Protein AF-A0A521HCT8-F1 (afdb_monomer_lite)

Secondary structure (DSSP, 8-state):
-HHHHHHHHHHHHHHHHHHTTHHHHHHHTTHHHHHHHHHHHHHHHHHHHSSS--BTTTBS--SSSGGG-----------HHHHHHHHHHHHHHHHHHGGGSPTT----SS--S---------SS-SHHHHHHHHHTT--HHHHHHHHTTTS-HHHHHHHHHHHH-PPP---

pLDDT: mean 86.32, std 16.25, range [37.69, 98.38]

Radius of gyration: 25.77 Å; chains: 1; bounding box: 43×53×64 Å

Foldseek 3Di:
DVVVVVVVVVVVVQVVQVVLVHPVSCVVVCVVVVVVVVVVVVVVVCQVVCVPPDPCRRPVDDPPPPVPPPPVPDDDDDDPVNVVVVVVVQVVLQVVQQVVAPPLQSPPDPDPDPPSDQDDQDPQEGLSVLLVCVQVVHDSVSRVVRHVRRHDPSSNVSSCCVRVNDDDDDD

Structure (mmCIF, N/CA/C/O backbone):
data_AF-A0A521HCT8-F1
#
_entry.id   AF-A0A521HCT8-F1
#
loop_
_atom_site.group_PDB
_atom_site.id
_atom_site.type_symbol
_atom_site.label_atom_id
_atom_site.label_alt_id
_atom_site.label_comp_id
_atom_site.label_asym_id
_atom_site.label_entity_id
_atom_site.label_seq_id
_atom_site.pdbx_PDB_ins_code
_atom_site.Cartn_x
_atom_site.Cartn_y
_atom_site.Cartn_z
_atom_site.occupancy
_atom_site.B_iso_or_equiv
_atom_site.auth_seq_id
_atom_site.auth_comp_id
_atom_site.auth_asym_id
_atom_site.auth_atom_id
_atom_site.pdbx_PDB_model_num
ATOM 1 N N . LYS A 1 1 ? -6.357 -9.053 35.324 1.00 87.00 1 LYS A N 1
ATOM 2 C CA . LYS A 1 1 ? -7.666 -8.348 35.316 1.00 87.00 1 LYS A CA 1
ATOM 3 C C . LYS A 1 1 ? -7.912 -7.568 34.025 1.00 87.00 1 LYS A C 1
ATOM 5 O O . LYS A 1 1 ? -8.899 -7.885 33.393 1.00 87.00 1 LYS A O 1
ATOM 10 N N . LEU A 1 2 ? -7.086 -6.595 33.600 1.00 96.19 2 LEU A N 1
ATOM 11 C CA . LEU A 1 2 ? -7.266 -5.971 32.268 1.00 96.19 2 LEU A CA 1
ATOM 12 C C . LEU A 1 2 ? -6.701 -6.847 31.139 1.00 96.19 2 LEU A C 1
ATOM 14 O O . LEU A 1 2 ? -7.372 -7.029 30.134 1.00 96.19 2 LEU A O 1
ATOM 18 N N . THR A 1 3 ? -5.517 -7.433 31.344 1.00 97.69 3 THR A N 1
ATOM 19 C CA . THR A 1 3 ? -4.886 -8.371 30.400 1.00 97.69 3 THR A CA 1
ATOM 20 C C . THR A 1 3 ? -5.834 -9.501 30.010 1.00 97.69 3 THR A C 1
ATOM 22 O O . THR A 1 3 ? -6.136 -9.635 28.836 1.00 97.69 3 THR A O 1
ATOM 25 N N . ASP A 1 4 ? -6.382 -10.219 30.995 1.00 97.94 4 ASP A N 1
ATOM 26 C CA . ASP A 1 4 ? -7.301 -11.344 30.763 1.00 97.94 4 ASP A CA 1
ATOM 27 C C . 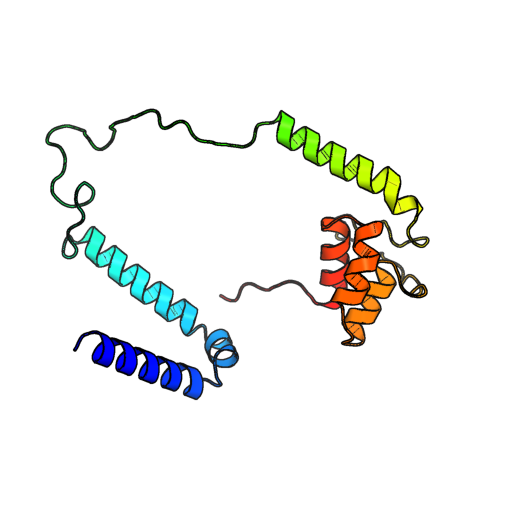ASP A 1 4 ? -8.576 -10.923 30.004 1.00 97.94 4 ASP A C 1
ATOM 29 O O . ASP A 1 4 ? -9.060 -11.654 29.148 1.00 97.94 4 ASP A O 1
ATOM 33 N N . ILE A 1 5 ? -9.115 -9.725 30.281 1.00 98.19 5 ILE A N 1
ATOM 34 C CA . ILE A 1 5 ? -10.307 -9.206 29.582 1.00 98.19 5 ILE A CA 1
ATOM 35 C C . ILE A 1 5 ? -9.984 -8.878 28.123 1.00 98.19 5 ILE A C 1
ATOM 37 O O . ILE A 1 5 ? -10.774 -9.189 27.234 1.00 98.19 5 ILE A O 1
ATOM 41 N N . VAL A 1 6 ? -8.845 -8.228 27.872 1.00 98.31 6 VAL A N 1
ATOM 42 C CA . VAL A 1 6 ? -8.427 -7.870 26.512 1.00 98.31 6 VAL A CA 1
ATOM 43 C C . VAL A 1 6 ? -8.085 -9.127 25.718 1.00 98.31 6 VAL A C 1
ATOM 45 O O . VAL A 1 6 ? -8.514 -9.243 24.578 1.00 98.31 6 VAL A O 1
ATOM 48 N N . GLU A 1 7 ? -7.373 -10.076 26.320 1.00 98.38 7 GLU A N 1
ATOM 49 C CA . GLU A 1 7 ? -7.039 -11.364 25.711 1.00 98.38 7 GLU A CA 1
ATOM 50 C C . GLU A 1 7 ? -8.300 -12.119 25.266 1.00 98.38 7 GLU A C 1
ATOM 52 O O . GLU A 1 7 ? -8.423 -12.466 24.092 1.00 98.38 7 GLU A O 1
ATOM 57 N N . GLU A 1 8 ? -9.277 -12.287 26.161 1.00 98.19 8 GLU A N 1
ATOM 58 C CA . GLU A 1 8 ? -10.561 -12.921 25.842 1.00 98.19 8 GLU A CA 1
ATOM 59 C C . GLU A 1 8 ? -11.315 -12.172 24.727 1.00 98.19 8 GLU A C 1
ATOM 61 O O . GLU A 1 8 ? -11.865 -12.790 23.814 1.00 98.19 8 GLU A O 1
ATOM 66 N N . ALA A 1 9 ? -11.323 -10.835 24.754 1.00 98.06 9 ALA A N 1
ATOM 67 C CA . ALA A 1 9 ? -11.954 -10.036 23.704 1.00 98.06 9 ALA A CA 1
ATOM 68 C C . ALA A 1 9 ? -11.276 -10.226 22.334 1.00 98.06 9 ALA A C 1
ATOM 70 O O . ALA A 1 9 ? -11.968 -10.296 21.317 1.00 98.06 9 ALA A O 1
ATOM 71 N N . VAL A 1 10 ? -9.944 -10.351 22.297 1.00 98.19 10 VAL A N 1
ATOM 72 C CA . VAL A 1 10 ? -9.198 -10.642 21.064 1.00 98.19 10 VAL A CA 1
ATOM 73 C C . VAL A 1 10 ? -9.491 -12.055 20.559 1.00 98.19 10 VAL A C 1
ATOM 75 O O . VAL A 1 10 ? -9.703 -12.224 19.359 1.00 98.19 10 VAL A O 1
ATOM 78 N N . TYR A 1 11 ? -9.565 -13.059 21.438 1.00 98.25 11 TYR A N 1
ATOM 79 C CA . TYR A 1 11 ? -9.898 -14.427 21.024 1.00 98.25 11 TYR A CA 1
ATOM 80 C C . TYR A 1 11 ? -11.276 -14.518 20.366 1.00 98.25 11 TYR A C 1
ATOM 82 O O . TYR A 1 11 ? -11.403 -15.126 19.304 1.00 98.25 11 TYR A O 1
ATOM 90 N N . ARG A 1 12 ? -12.284 -13.835 20.917 1.00 98.06 12 ARG A N 1
ATOM 91 C CA . ARG A 1 12 ? -13.615 -13.759 20.290 1.00 98.06 12 ARG A CA 1
ATOM 92 C C . ARG A 1 12 ? -13.582 -13.104 18.916 1.00 98.06 12 ARG A C 1
ATOM 94 O O . ARG A 1 12 ? -14.308 -13.516 18.015 1.00 98.06 12 ARG A O 1
ATOM 101 N N . GLU A 1 13 ? -12.735 -12.094 18.732 1.00 97.88 13 GLU A N 1
ATOM 102 C CA . GLU A 1 13 ? -12.565 -11.469 17.421 1.00 97.88 13 GLU A CA 1
ATOM 103 C C . GLU A 1 13 ? -11.910 -12.423 16.415 1.00 97.88 13 GLU A C 1
ATOM 105 O O . GLU A 1 13 ? -12.307 -12.462 15.249 1.00 97.88 13 GLU A O 1
ATOM 110 N N . PHE A 1 14 ? -10.940 -13.229 16.856 1.00 98.19 14 PHE A N 1
ATOM 111 C CA . PHE A 1 14 ? -10.346 -14.268 16.017 1.00 98.19 14 PHE A CA 1
ATOM 112 C C . PHE A 1 14 ? -11.370 -15.320 15.598 1.00 98.19 14 PHE A C 1
ATOM 114 O O . PHE A 1 14 ? -11.391 -15.689 14.424 1.00 98.19 14 PHE A O 1
ATOM 121 N N . GLU A 1 15 ? -12.243 -15.760 16.505 1.00 97.94 15 GLU A N 1
ATOM 122 C CA . GLU A 1 15 ? -13.350 -16.663 16.175 1.00 97.94 15 GLU A CA 1
ATOM 123 C C . GLU A 1 15 ? -14.291 -16.030 15.142 1.00 97.94 15 GLU A C 1
ATOM 125 O O . GLU A 1 15 ? -14.543 -16.633 14.099 1.00 97.94 15 GLU A O 1
ATOM 130 N N . ALA A 1 16 ? -14.704 -14.773 15.343 1.00 97.00 16 ALA A N 1
ATOM 131 C CA . ALA A 1 16 ? -15.566 -14.056 14.403 1.00 97.00 16 ALA A CA 1
ATOM 132 C C . ALA A 1 16 ? -14.946 -13.927 12.997 1.00 97.00 16 ALA A C 1
ATOM 134 O O . ALA A 1 16 ? -15.639 -14.084 11.987 1.00 97.00 16 ALA A O 1
ATOM 135 N N . ILE A 1 17 ? -13.641 -13.656 12.900 1.00 97.50 17 ILE A N 1
ATOM 136 C CA . ILE A 1 17 ? -12.929 -13.616 11.614 1.00 97.50 17 ILE A CA 1
ATOM 137 C C . ILE A 1 17 ? -12.819 -15.025 11.014 1.00 97.50 17 ILE A C 1
ATOM 139 O O . ILE A 1 17 ? -13.007 -15.198 9.810 1.00 97.50 17 ILE A O 1
ATOM 143 N N . SER A 1 18 ? -12.541 -16.038 11.836 1.00 97.44 18 SER A N 1
ATOM 144 C CA . SER A 1 18 ? -12.412 -17.434 11.405 1.00 97.44 18 SER A CA 1
ATOM 145 C C . SER A 1 18 ? -13.714 -17.965 10.793 1.00 97.44 18 SER A C 1
ATOM 147 O O . SER A 1 18 ? -13.695 -18.501 9.684 1.00 97.44 18 SER A O 1
ATOM 149 N N . GLU A 1 19 ? -14.858 -17.712 11.437 1.00 96.88 19 GLU A N 1
ATOM 150 C CA . GLU A 1 19 ? -16.197 -18.091 10.954 1.00 96.88 19 GLU A CA 1
ATOM 151 C C . GLU A 1 19 ? -16.552 -17.478 9.589 1.00 96.88 19 GLU A C 1
ATOM 153 O O . GLU A 1 19 ? -17.372 -18.023 8.852 1.00 96.88 19 GLU A O 1
ATOM 158 N N . ARG A 1 20 ? -15.905 -16.367 9.217 1.00 96.44 20 ARG A N 1
ATOM 159 C CA . ARG A 1 20 ? -16.082 -15.670 7.931 1.00 96.44 20 ARG A CA 1
ATOM 160 C C . ARG A 1 20 ? -15.124 -16.159 6.841 1.00 96.44 20 ARG A C 1
ATOM 162 O O . ARG A 1 20 ? -14.966 -15.490 5.826 1.00 96.44 20 ARG A O 1
ATOM 169 N N . GLY A 1 21 ? -14.479 -17.311 7.028 1.00 95.62 21 GLY A N 1
ATOM 170 C CA . GLY A 1 21 ? -13.482 -17.833 6.088 1.00 95.62 21 GLY A CA 1
ATOM 171 C C . GLY A 1 21 ? -12.092 -17.226 6.296 1.00 95.62 21 GLY A C 1
ATOM 172 O O . GLY A 1 21 ? -11.318 -17.078 5.348 1.00 95.62 21 GLY A O 1
ATOM 173 N N . GLY A 1 22 ? -11.777 -16.854 7.538 1.00 96.12 22 GLY A N 1
ATOM 174 C CA . GLY A 1 22 ? -10.528 -16.194 7.896 1.00 96.12 22 GLY A CA 1
ATOM 175 C C . GLY A 1 22 ? -10.451 -14.751 7.397 1.00 96.12 22 GLY A C 1
ATOM 176 O O . GLY A 1 22 ? -11.434 -14.150 6.970 1.00 96.12 22 GLY A O 1
ATOM 177 N N . VAL A 1 23 ? -9.248 -14.173 7.450 1.00 96.19 23 VAL A N 1
ATOM 178 C CA . VAL A 1 23 ? -9.033 -12.745 7.152 1.00 96.19 23 VAL A CA 1
ATOM 179 C C . VAL A 1 23 ? -9.488 -12.375 5.740 1.00 96.19 23 VAL A C 1
ATOM 181 O O . VAL A 1 23 ? -10.133 -11.344 5.583 1.00 96.19 23 VAL A O 1
ATOM 184 N N . LEU A 1 24 ? -9.185 -13.207 4.738 1.00 94.81 24 LEU A N 1
ATOM 185 C CA . LEU A 1 24 ? -9.541 -12.931 3.343 1.00 94.81 24 LEU A CA 1
ATOM 186 C C . LEU A 1 24 ? -11.058 -12.984 3.117 1.00 94.81 24 LEU A C 1
ATOM 188 O O . LEU A 1 24 ? -11.606 -12.051 2.544 1.00 94.81 24 LEU A O 1
ATOM 192 N N . GLY A 1 25 ? -11.753 -13.998 3.645 1.00 95.12 25 GLY A N 1
ATOM 193 C CA . GLY A 1 25 ? -13.214 -14.062 3.533 1.00 95.12 25 GLY A CA 1
ATOM 194 C C . GLY A 1 25 ? -13.916 -12.935 4.305 1.00 95.12 25 GLY A C 1
ATOM 195 O O . GLY A 1 25 ? -14.865 -12.320 3.815 1.00 95.12 25 GLY A O 1
ATOM 196 N N . ALA A 1 26 ? -13.386 -12.560 5.472 1.00 95.94 26 ALA A N 1
ATOM 197 C CA . ALA A 1 26 ? -13.846 -11.381 6.200 1.00 95.94 26 ALA A CA 1
ATOM 198 C C . ALA A 1 26 ? -13.638 -10.086 5.387 1.00 95.94 26 ALA A C 1
ATOM 200 O O . ALA A 1 26 ? -14.532 -9.239 5.358 1.00 95.94 26 ALA A O 1
ATOM 201 N N . MET A 1 27 ? -12.515 -9.958 4.671 1.00 94.19 27 MET A N 1
ATOM 202 C CA . MET A 1 27 ? -12.246 -8.815 3.791 1.00 94.19 27 MET A CA 1
ATOM 203 C C . MET A 1 27 ? -13.199 -8.760 2.592 1.00 94.19 27 MET A C 1
ATOM 205 O O . MET A 1 27 ? -13.629 -7.665 2.232 1.00 94.19 27 MET A O 1
ATOM 209 N N . ASP A 1 28 ? -13.573 -9.903 2.014 1.00 92.31 28 ASP A N 1
ATOM 210 C CA . ASP A 1 28 ? -14.530 -9.967 0.900 1.00 92.31 28 ASP A CA 1
ATOM 211 C C . ASP A 1 28 ? -15.928 -9.474 1.311 1.00 92.31 28 ASP A C 1
ATOM 213 O O . ASP A 1 28 ? -16.631 -8.848 0.520 1.00 92.31 28 ASP A O 1
ATOM 217 N N . THR A 1 29 ? -16.312 -9.688 2.574 1.00 92.06 29 THR A N 1
ATOM 218 C CA . THR A 1 29 ? -17.565 -9.168 3.163 1.00 92.06 29 THR A CA 1
ATOM 219 C C . THR A 1 29 ? -17.437 -7.767 3.774 1.00 92.06 29 THR A C 1
ATOM 221 O O . THR A 1 29 ? -18.376 -7.280 4.399 1.00 92.06 29 THR A O 1
ATOM 224 N N . MET A 1 30 ? -16.280 -7.111 3.622 1.00 93.56 30 MET A N 1
ATOM 225 C CA . MET A 1 30 ? -15.935 -5.824 4.245 1.00 93.56 30 MET A CA 1
ATOM 226 C C . MET A 1 30 ? -16.018 -5.804 5.773 1.00 93.56 30 MET A C 1
ATOM 228 O O . MET A 1 30 ? -16.093 -4.722 6.349 1.00 93.56 30 MET A O 1
ATOM 232 N N . TYR A 1 31 ? -15.965 -6.950 6.455 1.00 95.38 31 TYR A N 1
ATOM 233 C CA . TYR A 1 31 ? -16.188 -7.023 7.900 1.00 95.38 31 TYR A CA 1
ATOM 234 C C . TYR A 1 31 ? -15.256 -6.093 8.689 1.00 95.38 31 TYR A C 1
ATOM 236 O O . TYR A 1 31 ? -15.727 -5.258 9.462 1.00 95.38 31 TYR A O 1
ATOM 244 N N . GLN A 1 32 ? -13.938 -6.169 8.454 1.00 95.19 32 GLN A N 1
ATOM 245 C CA . GLN A 1 32 ? -12.990 -5.309 9.170 1.00 95.19 32 GLN A CA 1
ATOM 246 C C . GLN A 1 32 ? -13.214 -3.829 8.840 1.00 95.19 32 GLN A C 1
ATOM 248 O O . GLN A 1 32 ? -13.164 -2.982 9.728 1.00 95.19 32 GLN A O 1
ATOM 253 N N . ARG A 1 33 ? -13.479 -3.505 7.567 1.00 95.38 33 ARG A N 1
ATOM 254 C CA . ARG A 1 33 ? -13.715 -2.122 7.135 1.00 95.38 33 ARG A CA 1
ATOM 255 C C . ARG A 1 33 ? -14.986 -1.554 7.764 1.00 95.38 33 ARG A C 1
ATOM 257 O O . ARG A 1 33 ? -14.933 -0.444 8.283 1.00 95.38 33 ARG A O 1
ATOM 264 N N . GLY A 1 34 ? -16.086 -2.301 7.724 1.00 95.94 34 GLY A N 1
ATOM 265 C CA . GLY A 1 34 ? -17.364 -1.910 8.314 1.00 95.94 34 GLY A CA 1
ATOM 266 C C . GLY A 1 34 ? -17.220 -1.669 9.809 1.00 95.94 34 GLY A C 1
ATOM 267 O O . GLY A 1 34 ? -17.535 -0.584 10.279 1.00 95.94 34 GLY A O 1
ATOM 268 N N . LYS A 1 35 ? -16.598 -2.607 10.533 1.00 96.75 35 LYS A N 1
ATOM 269 C CA . LYS A 1 35 ? -16.358 -2.466 11.974 1.00 96.75 35 LYS A CA 1
ATOM 270 C C . LYS A 1 35 ? -15.511 -1.237 12.320 1.00 96.75 35 LYS A C 1
ATOM 272 O O . LYS A 1 35 ? -15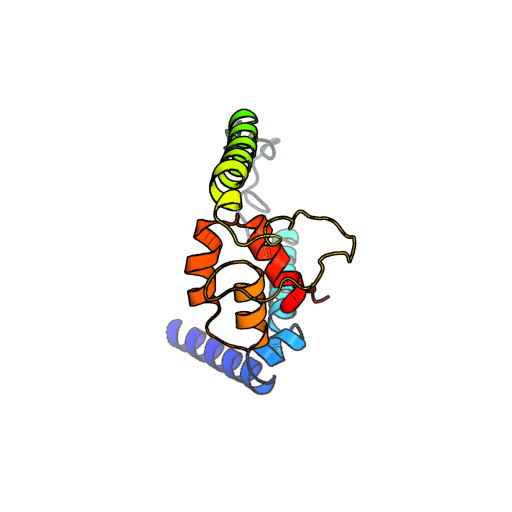.847 -0.499 13.237 1.00 96.75 35 LYS A O 1
ATOM 277 N N . ILE A 1 36 ? -14.443 -0.966 11.563 1.00 97.19 36 ILE A N 1
ATOM 278 C CA . ILE A 1 36 ? -13.632 0.250 11.752 1.00 97.19 36 ILE A CA 1
ATOM 279 C C . ILE A 1 36 ? -14.469 1.513 11.511 1.00 97.19 36 ILE A C 1
ATOM 281 O O . ILE A 1 36 ? -14.355 2.474 12.269 1.00 97.19 36 ILE A O 1
ATOM 285 N N . GLN A 1 37 ? -15.304 1.530 10.470 1.00 97.50 37 GLN A N 1
ATOM 286 C CA . GLN A 1 37 ? -16.169 2.672 10.171 1.00 97.50 37 GLN A CA 1
ATOM 287 C C . GLN A 1 37 ? -17.231 2.886 11.255 1.00 97.50 37 GLN A C 1
ATOM 289 O O . GLN A 1 37 ? -17.429 4.020 11.680 1.00 97.50 37 GLN A O 1
ATOM 294 N N . GLU A 1 38 ? -17.873 1.822 11.734 1.00 97.81 38 GLU A N 1
ATOM 295 C CA . GLU A 1 38 ? -18.862 1.866 12.816 1.00 97.81 38 GLU A CA 1
ATOM 296 C C . GLU A 1 38 ? -18.253 2.414 14.111 1.00 97.81 38 GLU A C 1
ATOM 298 O O . GLU A 1 38 ? -18.786 3.363 14.686 1.00 97.81 38 GLU A O 1
ATOM 303 N N . GLU A 1 39 ? -17.099 1.891 14.530 1.00 98.12 39 GLU A N 1
ATOM 304 C CA . GLU A 1 39 ? -16.401 2.368 15.730 1.00 98.12 39 GLU A CA 1
ATOM 305 C C . GLU A 1 39 ? -15.885 3.804 15.559 1.00 98.12 39 GLU A C 1
ATOM 307 O O . GLU A 1 39 ? -15.934 4.606 16.495 1.00 98.12 39 GLU A O 1
ATOM 312 N N . SER A 1 40 ? -15.451 4.176 14.349 1.00 98.25 40 SER A N 1
ATOM 313 C CA . SER A 1 40 ? -15.083 5.558 14.028 1.00 98.25 40 SER A CA 1
ATOM 314 C C . SER A 1 40 ? -16.282 6.498 14.142 1.00 98.25 40 SER A C 1
ATOM 316 O O . SER A 1 40 ? -16.150 7.580 14.710 1.00 98.25 40 SER A O 1
ATOM 318 N N . LEU A 1 41 ? -17.449 6.109 13.622 1.00 98.12 41 LEU A N 1
ATOM 319 C CA . LEU A 1 41 ? -18.678 6.897 13.729 1.00 98.12 41 LEU A CA 1
ATOM 320 C C . LEU A 1 41 ? -19.145 7.001 15.180 1.00 98.12 41 LEU A C 1
ATOM 322 O O . LEU A 1 41 ? -19.557 8.076 15.609 1.00 98.12 41 LEU A O 1
ATOM 326 N N . TYR A 1 42 ? -19.045 5.916 15.946 1.00 98.00 42 TYR A N 1
ATOM 327 C CA . TYR A 1 42 ? -19.356 5.911 17.369 1.00 98.00 42 TYR A CA 1
ATOM 328 C C . TYR A 1 42 ? -18.454 6.875 18.147 1.00 98.00 42 TYR A C 1
ATOM 330 O O . TYR A 1 42 ? -18.948 7.703 18.913 1.00 98.00 42 TYR A O 1
ATOM 338 N N . TYR A 1 43 ? -17.141 6.820 17.917 1.00 98.19 43 TYR A N 1
ATOM 339 C CA . TYR A 1 43 ? -16.186 7.750 18.515 1.00 98.19 43 TYR A CA 1
ATOM 340 C C . TYR A 1 43 ? -16.488 9.207 18.139 1.00 98.19 43 TYR A C 1
ATOM 342 O O . TYR A 1 43 ? -16.544 10.068 19.017 1.00 98.19 43 TYR A O 1
ATOM 350 N N . GLU A 1 44 ? -16.724 9.490 16.855 1.00 97.81 44 GLU A N 1
ATOM 351 C CA . GLU A 1 44 ? -17.039 10.846 16.397 1.00 97.81 44 GLU A CA 1
ATOM 352 C C . GLU A 1 44 ? -18.368 11.346 16.976 1.00 97.81 44 GLU A C 1
ATOM 354 O O . GLU A 1 44 ? -18.440 12.491 17.417 1.00 97.81 44 GLU A O 1
ATOM 359 N N . HIS A 1 45 ? -19.396 10.495 17.080 1.00 97.81 45 HIS A N 1
ATOM 360 C CA . HIS A 1 45 ? -20.651 10.854 17.743 1.00 97.81 45 HIS A CA 1
ATOM 361 C C . HIS A 1 45 ? -20.406 11.266 19.194 1.00 97.81 45 HIS A C 1
ATOM 363 O O . HIS A 1 45 ? -20.837 12.341 19.598 1.00 97.81 45 HIS A O 1
ATOM 369 N N . LYS A 1 46 ? -19.622 10.475 19.936 1.00 97.75 46 LYS A N 1
ATOM 370 C CA . LYS A 1 46 ? -19.271 10.770 21.330 1.00 97.75 46 LYS A CA 1
ATOM 371 C C . LYS A 1 46 ? -18.452 12.048 21.501 1.00 97.75 46 LYS A C 1
ATOM 373 O O . LYS A 1 46 ? -18.545 12.753 22.506 1.00 97.75 46 LYS A O 1
ATOM 378 N N . LYS A 1 47 ? -17.589 12.335 20.530 1.00 96.06 47 LYS A N 1
ATOM 379 C CA . LYS A 1 47 ? -16.823 13.581 20.472 1.00 96.06 47 LYS A CA 1
ATOM 380 C C . LYS A 1 47 ? -17.742 14.774 20.206 1.00 96.06 47 LYS A C 1
ATOM 382 O O . LYS A 1 47 ? -17.563 15.813 20.836 1.00 96.06 47 LYS A O 1
ATOM 387 N N . HIS A 1 48 ? -18.710 14.643 19.305 1.00 94.69 48 HIS A N 1
ATOM 388 C CA . HIS A 1 48 ? -19.633 15.722 18.957 1.00 94.69 48 HIS A CA 1
ATOM 389 C C . HIS A 1 48 ? -20.725 15.957 20.009 1.00 94.69 48 HIS A C 1
ATOM 391 O O . HIS A 1 48 ? -21.063 17.110 20.266 1.00 94.69 48 HIS A O 1
ATOM 397 N N . ASP A 1 49 ? -21.254 14.902 20.632 1.00 96.44 49 ASP A N 1
ATOM 398 C CA . ASP A 1 49 ? -22.281 14.996 21.680 1.00 96.44 49 ASP A CA 1
ATOM 399 C C . ASP A 1 49 ? -21.705 15.382 23.061 1.00 96.44 49 ASP A C 1
ATOM 401 O O . ASP A 1 49 ? -22.451 15.778 23.956 1.00 96.44 49 ASP A O 1
ATOM 405 N N . GLY A 1 50 ? -20.377 15.306 23.228 1.00 94.31 50 GLY A N 1
ATOM 406 C CA . GLY A 1 50 ? -19.660 15.666 24.454 1.00 94.31 50 GLY A CA 1
ATOM 407 C C . GLY A 1 50 ? -19.592 14.558 25.510 1.00 94.31 50 GLY A C 1
ATOM 408 O O . GLY A 1 50 ? -19.006 14.767 26.572 1.00 94.31 50 GLY A O 1
ATOM 409 N N . SER A 1 51 ? -20.148 13.374 25.239 1.00 97.38 51 SER A N 1
ATOM 410 C CA . SER A 1 51 ? -20.095 12.208 26.131 1.00 97.38 51 SER A CA 1
ATOM 411 C C . SER A 1 51 ? -18.675 11.653 26.285 1.00 97.38 51 SER A C 1
ATOM 413 O O . SER A 1 51 ? -18.352 11.064 27.320 1.00 97.38 51 SER A O 1
ATOM 415 N N . LEU A 1 52 ? -17.808 11.882 25.291 1.00 97.50 52 LEU A N 1
ATOM 416 C CA . LEU A 1 52 ? -16.363 11.718 25.406 1.00 97.50 52 LEU A CA 1
ATOM 417 C C . LEU A 1 52 ? -15.696 13.094 25.600 1.00 97.50 52 LEU A C 1
ATOM 419 O O . LEU A 1 52 ? -15.591 13.855 24.635 1.00 97.50 52 LEU A O 1
ATOM 423 N N . PRO A 1 53 ? -15.212 13.432 26.810 1.00 96.31 53 PRO A N 1
ATOM 424 C CA . PRO A 1 53 ? -14.597 14.732 27.065 1.00 96.31 53 PRO A CA 1
ATOM 425 C C . PRO A 1 53 ? -13.218 14.841 26.400 1.00 96.31 53 PRO A C 1
ATOM 427 O O . PRO A 1 53 ? -12.286 14.117 26.748 1.00 96.31 53 PRO A O 1
ATOM 430 N N . LEU A 1 54 ? -13.078 15.797 25.481 1.00 94.62 54 LEU A N 1
ATOM 431 C CA . LEU A 1 54 ? -11.842 16.151 24.787 1.00 94.62 54 LEU A CA 1
ATOM 432 C C . LEU A 1 54 ? -11.471 17.611 25.089 1.00 94.62 54 LEU A C 1
ATOM 434 O O . LEU A 1 54 ? -12.122 18.557 24.630 1.00 94.62 54 LEU A O 1
ATOM 438 N N . VAL A 1 55 ? -10.410 17.784 25.879 1.00 93.50 55 VAL A N 1
ATOM 439 C CA . VAL A 1 55 ? -9.904 19.093 26.321 1.00 93.50 55 VAL A CA 1
ATOM 440 C C . VAL A 1 55 ? -9.446 19.918 25.120 1.00 93.50 55 VAL A C 1
ATOM 442 O O . VAL A 1 55 ? -8.654 19.446 24.309 1.00 93.50 55 VAL A O 1
ATOM 445 N N . GLY A 1 56 ? -9.942 21.151 25.012 1.00 87.88 56 GLY A N 1
ATOM 446 C CA . GLY A 1 56 ? -9.621 22.055 23.904 1.00 87.88 56 GLY A CA 1
ATOM 447 C C . GLY A 1 56 ? -10.391 21.770 22.610 1.00 87.88 56 GLY A C 1
ATOM 448 O O . GLY A 1 56 ? -10.187 22.478 21.631 1.00 87.88 56 GLY A O 1
ATOM 449 N N . VAL A 1 57 ? -11.286 20.772 22.605 1.00 89.56 57 VAL A N 1
ATOM 450 C CA . VAL A 1 57 ? -12.128 20.428 21.446 1.00 89.56 57 VAL A CA 1
ATOM 451 C C . VAL A 1 57 ? -13.614 20.583 21.764 1.00 89.56 57 VAL A C 1
ATOM 453 O O . VAL A 1 57 ? -14.294 21.354 21.096 1.00 89.56 57 VAL A O 1
ATOM 456 N N . ASN A 1 58 ? -14.130 19.879 22.778 1.00 91.56 58 ASN A N 1
ATOM 457 C CA . ASN A 1 58 ? -15.551 19.938 23.166 1.00 91.56 58 ASN A CA 1
ATOM 458 C C . ASN A 1 58 ? -15.773 20.332 24.637 1.00 91.56 58 ASN A C 1
ATOM 460 O O . ASN A 1 58 ? -16.893 20.644 25.032 1.00 91.56 58 ASN A O 1
ATOM 464 N N . THR A 1 59 ? -14.715 20.352 25.450 1.00 92.62 59 THR A N 1
ATOM 465 C CA . THR A 1 59 ? -14.751 20.790 26.847 1.00 92.62 59 THR A CA 1
ATOM 466 C C . THR A 1 59 ? -13.492 21.581 27.196 1.00 92.62 59 THR A C 1
ATOM 468 O O . THR A 1 59 ? -12.479 21.497 26.499 1.00 92.62 59 THR A O 1
ATOM 471 N N . PHE A 1 60 ? -13.555 22.373 28.271 1.00 90.69 60 PHE A N 1
ATOM 472 C CA . PHE A 1 60 ? -12.489 23.296 28.686 1.00 90.69 60 PHE A CA 1
ATOM 473 C C . PHE A 1 60 ? -12.019 24.219 27.547 1.00 90.69 60 PHE A C 1
ATOM 475 O O . PHE A 1 60 ? -10.823 24.400 27.322 1.00 90.69 60 PHE A O 1
ATOM 482 N N . LEU A 1 61 ? -12.980 24.792 26.815 1.00 84.56 61 LEU A N 1
ATOM 483 C CA . LEU A 1 61 ? -12.701 25.720 25.723 1.00 84.56 61 LEU A CA 1
ATOM 484 C C . LEU A 1 61 ? -12.182 27.074 26.252 1.00 84.56 61 LEU A C 1
ATOM 486 O O . LEU A 1 61 ? -12.598 27.510 27.332 1.00 84.56 61 LEU A O 1
ATOM 490 N N . PRO A 1 62 ? -11.298 27.764 25.508 1.00 80.88 62 PRO A N 1
ATOM 491 C CA . PRO A 1 62 ? -10.842 29.110 25.856 1.00 80.88 62 PRO A CA 1
ATOM 492 C C . PRO A 1 62 ? -12.003 30.119 25.941 1.00 80.88 62 PRO A C 1
ATOM 494 O O . PRO A 1 62 ? -12.986 30.006 25.213 1.00 80.88 62 PRO A O 1
ATOM 497 N N . LYS A 1 63 ? -11.884 31.129 26.816 1.00 72.19 63 LYS A N 1
ATOM 498 C CA . LYS A 1 63 ? -12.968 32.084 27.139 1.00 72.19 63 LYS A CA 1
ATOM 499 C C . LYS A 1 63 ? -13.276 33.129 26.049 1.00 72.19 63 LYS A C 1
ATOM 501 O O . LYS A 1 63 ? -14.351 33.713 26.089 1.00 72.19 63 LYS A O 1
ATOM 506 N N . GLU A 1 64 ? -12.385 33.343 25.082 1.00 59.44 64 GLU A N 1
ATOM 507 C CA . GLU A 1 64 ? -12.550 34.291 23.968 1.00 59.44 64 GLU A CA 1
ATOM 508 C C . GLU A 1 64 ? -11.859 33.713 22.732 1.00 59.44 64 GLU A C 1
ATOM 510 O O . GLU A 1 64 ? -10.681 33.397 22.843 1.00 59.44 64 GLU A O 1
ATOM 515 N N . HIS A 1 65 ? -12.573 33.529 21.610 1.00 53.00 65 HIS A N 1
ATOM 516 C CA . HIS A 1 65 ? -12.058 33.224 20.256 1.00 53.00 65 HIS A CA 1
ATOM 517 C C . HIS A 1 65 ? -10.751 32.397 20.138 1.00 53.00 65 HIS A C 1
ATOM 519 O O . HIS A 1 65 ? -9.999 32.546 19.185 1.00 53.00 65 HIS A O 1
ATOM 525 N N . GLY A 1 66 ? -10.486 31.469 21.061 1.00 49.66 66 GLY A N 1
ATOM 526 C CA . GLY A 1 66 ? -9.250 30.680 21.093 1.00 49.66 66 GLY A CA 1
ATOM 527 C C . GLY A 1 66 ? -9.272 29.478 20.151 1.00 49.66 66 GLY A C 1
ATOM 528 O O . GLY A 1 66 ? -8.412 28.613 20.262 1.00 49.66 66 GLY A O 1
ATOM 529 N N . GLY A 1 67 ? -10.273 29.402 19.265 1.00 47.62 67 GLY A N 1
ATOM 530 C CA . GLY A 1 67 ? -10.299 28.455 18.147 1.00 47.62 67 GLY A CA 1
ATOM 531 C C . GLY A 1 67 ? -9.268 28.796 17.070 1.00 47.62 67 GLY A C 1
ATOM 532 O O . GLY A 1 67 ? -8.837 27.906 16.352 1.00 47.62 67 GLY A O 1
ATOM 533 N N . ASP A 1 68 ? -8.821 30.054 17.038 1.00 49.41 68 ASP A N 1
ATOM 534 C CA . ASP A 1 68 ? -7.736 30.556 16.202 1.00 49.41 68 ASP A CA 1
ATOM 535 C C . ASP A 1 68 ? -6.626 31.097 17.111 1.00 49.41 68 ASP A C 1
ATOM 537 O O . ASP A 1 68 ? -6.274 32.277 17.089 1.00 49.41 68 ASP A O 1
ATOM 541 N N . ILE A 1 69 ? -6.007 30.232 17.922 1.00 54.34 69 ILE A N 1
ATOM 542 C CA . ILE A 1 69 ? -4.584 30.471 18.176 1.00 54.34 69 ILE A CA 1
ATOM 543 C C . ILE A 1 69 ? -3.922 30.161 16.836 1.00 54.34 69 ILE A C 1
ATOM 545 O O . ILE A 1 69 ? -3.509 29.031 16.579 1.00 54.34 69 ILE A O 1
ATOM 549 N N . VAL A 1 70 ? -3.871 31.161 15.952 1.00 53.66 70 VAL A N 1
ATOM 550 C CA . VAL A 1 70 ? -3.007 31.161 14.772 1.00 53.66 70 VAL A CA 1
ATOM 551 C C . VAL A 1 70 ? -1.574 31.262 15.291 1.00 53.66 70 VAL A C 1
ATOM 553 O O . VAL A 1 70 ? -0.872 32.247 15.102 1.00 53.66 70 VAL A O 1
ATOM 556 N N . THR A 1 71 ? -1.122 30.249 16.027 1.00 59.81 71 THR A N 1
ATOM 557 C CA . THR A 1 71 ? 0.277 29.878 15.950 1.00 59.81 71 THR A CA 1
ATOM 558 C C . THR A 1 71 ? 0.488 29.577 14.479 1.00 59.81 71 THR A C 1
ATOM 560 O O . THR A 1 71 ? -0.099 28.627 13.964 1.00 59.81 71 THR A O 1
ATOM 563 N N . GLU A 1 72 ? 1.241 30.429 13.783 1.00 63.09 72 GLU A N 1
ATOM 564 C CA . GLU A 1 72 ? 1.804 30.068 12.487 1.00 63.09 72 GLU A CA 1
ATOM 565 C C . GLU A 1 72 ? 2.669 28.829 12.723 1.00 63.09 72 GLU A C 1
ATOM 567 O O . GLU A 1 72 ? 3.831 28.905 13.117 1.00 63.09 72 GLU A O 1
ATOM 572 N N . ILE A 1 73 ? 2.050 27.659 12.591 1.00 79.50 73 ILE A N 1
ATOM 573 C CA . ILE A 1 73 ? 2.755 26.392 12.605 1.00 79.50 73 ILE A CA 1
ATOM 574 C C . ILE A 1 73 ? 3.417 26.312 11.240 1.00 79.50 73 ILE A C 1
ATOM 576 O O . ILE A 1 73 ? 2.738 26.205 10.217 1.00 79.50 73 ILE A O 1
ATOM 580 N N . GLU A 1 74 ? 4.742 26.392 11.227 1.00 86.38 74 GLU A N 1
ATOM 581 C CA . GLU A 1 74 ? 5.515 26.178 10.014 1.00 86.38 74 GLU A CA 1
ATOM 582 C C . GLU A 1 74 ? 5.209 24.775 9.471 1.00 86.38 74 GLU A C 1
ATOM 584 O O . GLU A 1 74 ? 5.444 23.755 10.124 1.00 86.38 74 GLU A O 1
ATOM 589 N N . LEU A 1 75 ? 4.622 24.723 8.275 1.00 88.56 75 LEU A N 1
ATOM 590 C CA . LEU A 1 75 ? 4.284 23.468 7.622 1.00 88.56 75 LEU A CA 1
ATOM 591 C C . LEU A 1 75 ? 5.458 23.016 6.766 1.00 88.56 75 LEU A C 1
ATOM 593 O O . LEU A 1 75 ? 5.802 23.663 5.778 1.00 88.56 75 LEU A O 1
ATOM 597 N N . ILE A 1 76 ? 6.009 21.850 7.085 1.00 91.25 76 ILE A N 1
ATOM 598 C CA . ILE A 1 76 ? 7.021 21.214 6.246 1.00 91.25 76 ILE A CA 1
ATOM 599 C C . ILE A 1 76 ? 6.327 20.656 4.998 1.00 91.25 76 ILE A C 1
ATOM 601 O O . ILE A 1 76 ? 5.491 19.753 5.078 1.00 91.25 76 ILE A O 1
ATOM 605 N N . ARG A 1 77 ? 6.659 21.216 3.832 1.00 94.00 77 ARG A N 1
ATOM 606 C CA . ARG A 1 77 ? 6.168 20.790 2.514 1.00 94.00 77 ARG A CA 1
ATOM 607 C C . ARG A 1 77 ? 7.329 20.730 1.529 1.00 94.00 77 ARG A C 1
ATOM 609 O O . ARG A 1 77 ? 8.298 21.463 1.683 1.00 94.00 77 ARG A O 1
ATOM 616 N N . SER A 1 78 ? 7.196 19.898 0.498 1.00 95.81 78 SER A N 1
ATOM 617 C CA . SER A 1 78 ? 8.172 19.847 -0.594 1.00 95.81 78 SER A CA 1
ATOM 618 C C . SER A 1 78 ? 8.201 21.164 -1.368 1.00 95.81 78 SER A C 1
ATOM 620 O O . SER A 1 78 ? 7.132 21.690 -1.711 1.00 95.81 78 SER A O 1
ATOM 622 N N . THR A 1 79 ? 9.389 21.639 -1.719 1.00 96.69 79 THR A N 1
ATOM 623 C CA . THR A 1 79 ? 9.569 22.819 -2.571 1.00 96.69 79 THR A CA 1
ATOM 624 C C . THR A 1 79 ? 9.351 22.481 -4.049 1.00 96.69 79 THR A C 1
ATOM 626 O O . THR A 1 79 ? 9.312 21.315 -4.449 1.00 96.69 79 THR A O 1
ATOM 629 N N . GLU A 1 80 ? 9.178 23.502 -4.890 1.00 97.19 80 GLU A N 1
ATOM 630 C CA . GLU A 1 80 ? 9.050 23.291 -6.338 1.00 97.19 80 GLU A CA 1
ATOM 631 C C . GLU A 1 80 ? 10.368 22.817 -6.968 1.00 97.19 80 GLU A C 1
ATOM 633 O O . GLU A 1 80 ? 10.364 21.977 -7.866 1.00 97.19 80 GLU A O 1
ATOM 638 N N . GLU A 1 81 ? 11.499 23.283 -6.438 1.00 97.31 81 GLU A N 1
ATOM 639 C CA . GLU A 1 81 ? 12.833 22.845 -6.851 1.00 97.31 81 GLU A CA 1
ATOM 640 C C . GLU A 1 81 ? 13.040 21.349 -6.581 1.00 97.31 81 GLU A C 1
ATOM 642 O O . GLU A 1 81 ? 13.487 20.622 -7.465 1.00 97.31 81 GLU A O 1
ATOM 647 N N . GLU A 1 82 ? 12.633 20.854 -5.407 1.00 97.19 82 GLU A N 1
ATOM 648 C CA . GLU A 1 82 ? 12.713 19.426 -5.075 1.00 97.19 82 GLU A CA 1
ATOM 649 C C . GLU A 1 82 ? 11.890 18.562 -6.040 1.00 97.19 82 GLU A C 1
ATOM 651 O O . GLU A 1 82 ? 12.344 17.496 -6.464 1.00 97.19 82 GLU A O 1
ATOM 656 N N . LYS A 1 83 ? 10.692 19.020 -6.427 1.00 97.56 83 LYS A N 1
ATOM 657 C CA . LYS A 1 83 ? 9.858 18.312 -7.411 1.00 97.56 83 LYS A CA 1
ATOM 658 C C . LYS A 1 83 ? 10.504 18.305 -8.792 1.00 97.56 83 LYS A C 1
ATOM 660 O O . LYS A 1 83 ? 10.568 17.247 -9.419 1.00 97.56 83 LYS A O 1
ATOM 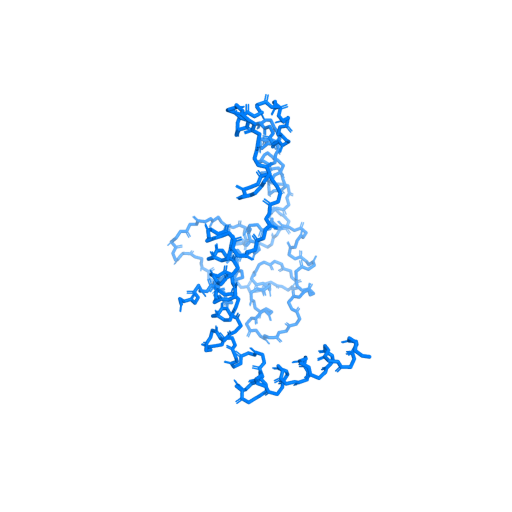665 N N . GLY A 1 84 ? 11.001 19.458 -9.244 1.00 97.88 84 GLY A N 1
ATOM 666 C CA . GLY A 1 84 ? 11.726 19.585 -10.509 1.00 97.88 84 GLY A CA 1
ATOM 667 C C . GLY A 1 84 ? 12.935 18.651 -10.555 1.00 97.88 84 GLY A C 1
ATOM 668 O O . GLY A 1 84 ? 13.071 17.855 -11.484 1.00 97.88 84 GLY A O 1
ATOM 669 N N . GLN A 1 85 ? 13.731 18.641 -9.484 1.00 98.06 85 GLN A N 1
ATOM 670 C CA . GLN A 1 85 ? 14.891 17.767 -9.354 1.00 98.06 85 GLN A CA 1
ATOM 671 C C . GLN A 1 85 ? 14.517 16.282 -9.449 1.00 98.06 85 GLN A C 1
ATOM 673 O O . GLN A 1 85 ? 15.237 15.512 -10.085 1.00 98.06 85 GLN A O 1
ATOM 678 N N . GLN A 1 86 ? 13.396 15.848 -8.861 1.00 97.69 86 GLN A N 1
ATOM 679 C CA . GLN A 1 86 ? 12.949 14.454 -8.983 1.00 97.69 86 GLN A CA 1
ATOM 680 C C . GLN A 1 86 ? 12.527 14.089 -10.410 1.00 97.69 86 GLN A C 1
ATOM 682 O O . GLN A 1 86 ? 12.852 12.997 -10.881 1.00 97.69 86 GLN A O 1
ATOM 687 N N . ILE A 1 87 ? 11.854 14.995 -11.123 1.00 96.69 87 ILE A N 1
ATOM 688 C CA . ILE A 1 87 ? 11.490 14.786 -12.531 1.00 96.69 87 ILE A CA 1
ATOM 689 C C . ILE A 1 87 ? 12.753 14.609 -13.381 1.00 96.69 87 ILE A C 1
ATOM 691 O O . ILE A 1 87 ? 12.844 13.663 -14.171 1.00 96.69 87 ILE A O 1
ATOM 695 N N . ASP A 1 88 ? 13.746 15.474 -13.187 1.00 97.88 88 ASP A N 1
ATOM 696 C CA . ASP A 1 88 ? 15.000 15.419 -13.935 1.00 97.88 88 ASP A CA 1
ATOM 697 C C . ASP A 1 88 ? 15.824 14.178 -13.581 1.00 97.88 88 ASP A C 1
ATOM 699 O O . ASP A 1 88 ? 16.361 13.527 -14.479 1.00 97.88 88 ASP A O 1
ATOM 703 N N . ASN A 1 89 ? 15.842 13.766 -12.309 1.00 97.44 89 ASN A N 1
ATOM 704 C CA . ASN A 1 89 ? 16.481 12.522 -11.873 1.00 97.44 89 ASN A CA 1
ATOM 705 C C . ASN A 1 89 ? 15.879 11.296 -12.568 1.00 97.44 89 ASN A C 1
ATOM 707 O O . ASN A 1 89 ? 16.619 10.438 -13.050 1.00 97.44 89 ASN A O 1
ATOM 711 N N . VAL A 1 90 ? 14.547 11.208 -12.648 1.00 96.00 90 VAL A N 1
ATOM 712 C CA . VAL A 1 90 ? 13.866 10.087 -13.313 1.00 96.00 90 VAL A CA 1
ATOM 713 C C . VAL A 1 90 ? 14.162 10.088 -14.812 1.00 96.00 90 VAL A C 1
ATOM 715 O O . VAL A 1 90 ? 14.507 9.040 -15.358 1.00 96.00 90 VAL A O 1
ATOM 718 N N . ARG A 1 91 ? 14.105 11.251 -15.474 1.00 94.62 91 ARG A N 1
ATOM 719 C CA . ARG A 1 91 ? 14.444 11.382 -16.902 1.00 94.62 91 ARG A CA 1
ATOM 720 C C . ARG A 1 91 ? 15.894 10.994 -17.179 1.00 94.62 91 ARG A C 1
ATOM 722 O O . ARG A 1 91 ? 16.159 10.233 -18.108 1.00 94.62 91 ARG A O 1
ATOM 729 N N . ALA A 1 92 ? 16.828 11.475 -16.362 1.00 96.81 92 ALA A N 1
ATOM 730 C CA . ALA A 1 92 ? 18.244 11.154 -16.482 1.00 96.81 92 ALA A CA 1
ATOM 731 C C . ALA A 1 92 ? 18.504 9.663 -16.235 1.00 96.81 92 ALA A C 1
ATOM 733 O O . ALA A 1 92 ? 19.275 9.043 -16.969 1.00 96.81 92 ALA A O 1
ATOM 734 N N . TYR A 1 93 ? 17.848 9.066 -15.236 1.00 95.38 93 TYR A N 1
ATOM 735 C CA . TYR A 1 93 ? 17.915 7.629 -14.992 1.00 95.38 93 TYR A CA 1
ATOM 736 C C . TYR A 1 93 ? 17.420 6.849 -16.215 1.00 95.38 93 TYR A C 1
ATOM 738 O O . TYR A 1 93 ? 18.150 6.001 -16.722 1.00 95.38 93 TYR A O 1
ATOM 746 N N . GLN A 1 94 ? 16.239 7.180 -16.745 1.00 93.12 94 GLN A N 1
ATOM 747 C CA . GLN A 1 94 ? 15.668 6.515 -17.919 1.00 93.12 94 GLN A CA 1
ATOM 748 C C . GLN A 1 94 ? 16.582 6.643 -19.141 1.00 93.12 94 GLN A C 1
ATOM 750 O O . GLN A 1 94 ? 16.950 5.632 -19.732 1.00 93.12 94 GLN A O 1
ATOM 755 N N . ALA A 1 95 ? 17.050 7.849 -19.471 1.00 92.06 95 ALA A N 1
ATOM 756 C CA . ALA A 1 95 ? 17.971 8.065 -20.589 1.00 92.06 95 ALA A CA 1
ATOM 757 C C . ALA A 1 95 ? 19.267 7.241 -20.451 1.00 92.06 95 ALA A C 1
ATOM 759 O O . ALA A 1 95 ? 19.786 6.695 -21.426 1.00 92.06 95 ALA A O 1
ATOM 760 N N . ASN A 1 96 ? 19.788 7.114 -19.227 1.00 93.62 96 ASN A N 1
ATOM 761 C CA . ASN A 1 96 ? 21.035 6.403 -18.974 1.00 93.62 96 ASN A CA 1
ATOM 762 C C . ASN A 1 96 ? 20.886 4.884 -18.893 1.00 93.62 96 ASN A C 1
ATOM 764 O O . ASN A 1 96 ? 21.832 4.183 -19.262 1.00 93.62 96 ASN A O 1
ATOM 768 N N . ARG A 1 97 ? 19.763 4.380 -18.380 1.00 93.12 97 ARG A N 1
ATOM 769 C CA . ARG A 1 97 ? 19.594 2.973 -17.994 1.00 93.12 97 ARG A CA 1
ATOM 770 C C . ARG A 1 97 ? 18.707 2.194 -18.962 1.00 93.12 97 ARG A C 1
ATOM 772 O O . ARG A 1 97 ? 19.040 1.046 -19.242 1.00 93.12 97 ARG A O 1
ATOM 779 N N . ASN A 1 98 ? 17.697 2.819 -19.573 1.00 91.00 98 ASN A N 1
ATOM 780 C CA . ASN A 1 98 ? 16.806 2.159 -20.537 1.00 91.00 98 ASN A CA 1
ATOM 781 C C . ASN A 1 98 ? 17.570 1.623 -21.759 1.00 91.00 98 ASN A C 1
ATOM 783 O O . ASN A 1 98 ? 17.238 0.570 -22.280 1.00 91.00 98 ASN A O 1
ATOM 787 N N . ARG A 1 99 ? 18.653 2.287 -22.186 1.00 88.44 99 ARG A N 1
ATOM 788 C CA . ARG A 1 99 ? 19.522 1.801 -23.281 1.00 88.44 99 ARG A CA 1
ATOM 789 C C . ARG A 1 99 ? 20.224 0.464 -22.999 1.00 88.44 99 ARG A C 1
ATOM 791 O O . ARG A 1 99 ? 20.770 -0.129 -23.918 1.00 88.44 99 ARG A O 1
ATOM 798 N N . MET A 1 100 ? 20.287 0.047 -21.733 1.00 88.12 100 MET A N 1
ATOM 799 C CA . MET A 1 100 ? 20.837 -1.246 -21.312 1.00 88.12 100 MET A CA 1
ATOM 800 C C . MET A 1 100 ? 19.740 -2.313 -21.174 1.00 88.12 100 MET A C 1
ATOM 802 O O . MET A 1 100 ? 20.054 -3.459 -20.868 1.00 88.12 100 MET A O 1
ATOM 806 N N . ALA A 1 101 ? 18.467 -1.934 -21.330 1.00 86.06 101 ALA A N 1
ATOM 807 C CA . ALA A 1 101 ? 17.348 -2.862 -21.336 1.00 86.06 101 ALA A CA 1
ATOM 808 C C . ALA A 1 101 ? 17.244 -3.581 -22.693 1.00 86.06 101 ALA A C 1
ATOM 810 O O . ALA A 1 101 ? 17.759 -3.075 -23.698 1.00 86.06 101 ALA A O 1
ATOM 811 N N . PRO A 1 102 ? 16.553 -4.731 -22.745 1.00 81.19 102 PRO A N 1
ATOM 812 C CA . PRO A 1 102 ? 16.227 -5.370 -24.008 1.00 81.19 102 PRO A CA 1
ATOM 813 C C . PRO A 1 102 ? 15.421 -4.457 -24.945 1.00 81.19 102 PRO A C 1
ATOM 815 O O . PRO A 1 102 ? 14.704 -3.547 -24.515 1.00 81.19 102 PRO A O 1
ATOM 818 N N . VAL A 1 103 ? 15.563 -4.690 -26.252 1.00 74.75 103 VAL A N 1
ATOM 819 C CA . VAL A 1 103 ? 14.935 -3.861 -27.291 1.00 74.75 103 VAL A CA 1
ATOM 820 C C . VAL A 1 103 ? 13.411 -3.962 -27.182 1.00 74.75 103 VAL A C 1
ATOM 822 O O . VAL A 1 103 ? 12.864 -5.056 -27.167 1.00 74.75 103 VAL A O 1
ATOM 825 N N . GLY A 1 104 ? 12.726 -2.816 -27.144 1.00 69.75 104 GLY A N 1
ATOM 826 C CA . GLY A 1 104 ? 11.258 -2.758 -27.116 1.00 69.75 104 GLY A CA 1
ATOM 827 C C . GLY A 1 104 ? 10.617 -2.849 -25.726 1.00 69.75 104 GLY A C 1
ATOM 828 O O . GLY A 1 104 ? 9.399 -2.902 -25.638 1.00 69.75 104 GLY A O 1
ATOM 829 N N . GLU A 1 105 ? 11.393 -2.834 -24.635 1.00 72.31 105 GLU A N 1
ATOM 830 C CA . GLU A 1 105 ? 10.853 -2.982 -23.267 1.00 72.31 105 GLU A CA 1
ATOM 831 C C . GLU A 1 105 ? 10.872 -1.698 -22.422 1.00 72.31 105 GLU A C 1
ATOM 833 O O . GLU A 1 105 ? 10.714 -1.736 -21.206 1.00 72.31 105 GLU A O 1
ATOM 838 N N . THR A 1 106 ? 11.088 -0.534 -23.038 1.00 70.75 106 THR A N 1
ATOM 839 C CA . THR A 1 106 ? 11.290 0.726 -22.295 1.00 70.75 106 THR A CA 1
ATOM 840 C C . THR A 1 106 ? 10.107 1.693 -22.389 1.00 70.75 106 THR A C 1
ATOM 842 O O . THR A 1 106 ? 10.026 2.640 -21.601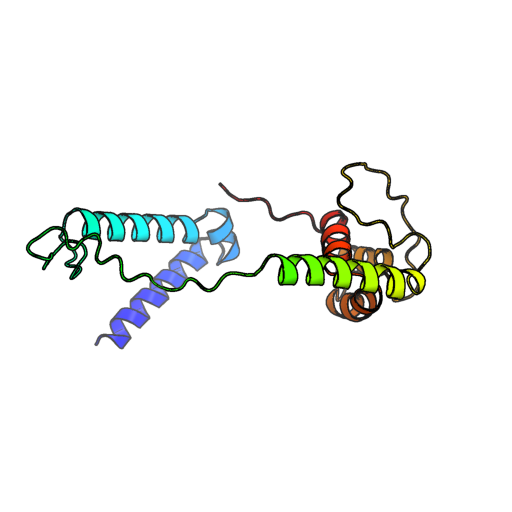 1.00 70.75 106 THR A O 1
ATOM 845 N N . GLU A 1 107 ? 9.152 1.414 -23.279 1.00 63.66 107 GLU A N 1
ATOM 846 C CA . GLU A 1 107 ? 7.957 2.219 -23.553 1.00 63.66 107 GLU A CA 1
ATOM 847 C C . GLU A 1 107 ? 6.775 1.830 -22.650 1.00 63.66 107 GLU A C 1
ATOM 849 O O . GLU A 1 107 ? 5.698 1.468 -23.107 1.00 63.66 107 GLU A O 1
ATOM 854 N N . HIS A 1 108 ? 6.954 1.920 -21.332 1.00 60.94 108 HIS A N 1
ATOM 855 C CA . HIS A 1 108 ? 5.829 1.900 -20.388 1.00 60.94 108 HIS A CA 1
ATOM 856 C C . HIS A 1 108 ? 5.702 3.275 -19.732 1.00 60.94 108 HIS A C 1
ATOM 858 O O . HIS A 1 108 ? 6.023 3.487 -18.562 1.00 60.94 108 HIS A O 1
ATOM 864 N N . GLY A 1 109 ? 5.306 4.244 -20.560 1.00 50.97 109 GLY A N 1
ATOM 865 C CA . GLY A 1 109 ? 4.647 5.466 -20.108 1.00 50.97 109 GLY A CA 1
ATOM 866 C C . GLY A 1 109 ? 3.147 5.206 -19.967 1.00 50.97 109 GLY A C 1
ATOM 867 O O . GLY A 1 109 ? 2.634 4.255 -20.544 1.00 50.97 109 GLY A O 1
ATOM 868 N N . HIS A 1 110 ? 2.444 6.038 -19.202 1.00 38.53 110 HIS A N 1
ATOM 869 C CA . HIS A 1 110 ? 0.997 5.957 -18.979 1.00 38.53 110 HIS A CA 1
ATOM 870 C C . HIS A 1 110 ? 0.220 6.284 -20.277 1.00 38.53 110 HIS A C 1
ATOM 872 O O . HIS A 1 110 ? -0.412 7.332 -20.385 1.00 38.53 110 HIS A O 1
ATOM 878 N N . VAL A 1 111 ? 0.315 5.429 -21.296 1.00 39.72 111 VAL A N 1
ATOM 879 C CA . VAL A 1 111 ? -0.401 5.545 -22.569 1.00 39.72 111 VAL A CA 1
ATOM 880 C C . VAL A 1 111 ? -1.502 4.492 -22.554 1.00 39.72 111 VAL A C 1
ATOM 882 O O . VAL A 1 111 ? -1.233 3.303 -22.462 1.00 39.72 111 VAL A O 1
ATOM 885 N N . VAL A 1 112 ? -2.753 4.949 -22.604 1.00 40.19 112 VAL A N 1
ATOM 886 C CA . VAL A 1 112 ? -3.985 4.136 -22.524 1.00 40.19 112 VAL A CA 1
ATOM 887 C C . VAL A 1 112 ? -4.264 3.397 -23.850 1.00 40.19 112 VAL A C 1
ATOM 889 O O . VAL A 1 112 ? -5.363 2.905 -24.077 1.00 40.19 112 VAL A O 1
ATOM 892 N N . GLU A 1 113 ? -3.285 3.327 -24.754 1.00 37.69 113 GLU A N 1
ATOM 893 C CA . GLU A 1 113 ? -3.435 2.676 -26.054 1.00 37.69 113 GLU A CA 1
ATOM 894 C C . GLU A 1 113 ? -2.754 1.306 -26.052 1.00 37.69 113 GLU A C 1
ATOM 896 O O . GLU A 1 113 ? -1.568 1.157 -25.758 1.00 37.69 113 GLU A O 1
ATOM 901 N N . ASP A 1 114 ? -3.578 0.314 -26.375 1.00 38.91 114 ASP A N 1
ATOM 902 C CA . ASP A 1 114 ? -3.387 -1.137 -26.362 1.00 38.91 114 ASP A CA 1
ATOM 903 C C . ASP A 1 114 ? -2.406 -1.604 -27.463 1.00 38.91 114 ASP A C 1
ATOM 905 O O . ASP A 1 114 ? -2.726 -2.430 -28.318 1.00 38.91 114 ASP A O 1
ATOM 909 N N . THR A 1 115 ? -1.217 -0.996 -27.523 1.00 38.78 115 THR A N 1
ATOM 910 C CA . THR A 1 115 ? -0.231 -1.197 -28.604 1.00 38.78 115 THR A CA 1
ATOM 911 C C . THR A 1 115 ? 1.134 -1.694 -28.134 1.00 38.78 115 THR A C 1
ATOM 913 O O . THR A 1 115 ? 2.105 -1.610 -28.887 1.00 38.78 115 THR A O 1
ATOM 916 N N . SER A 1 116 ? 1.247 -2.274 -26.936 1.00 47.78 116 SER A N 1
ATOM 917 C CA . SER A 1 116 ? 2.448 -3.040 -26.595 1.00 47.78 116 SER A CA 1
ATOM 918 C C . SER A 1 116 ? 2.413 -4.382 -27.338 1.00 47.78 116 SER A C 1
ATOM 920 O O . SER A 1 116 ? 1.774 -5.353 -26.933 1.00 47.78 116 SER A O 1
ATOM 922 N N . ALA A 1 117 ? 3.088 -4.432 -28.490 1.00 45.78 117 ALA A N 1
ATOM 923 C CA . ALA A 1 117 ? 3.418 -5.696 -29.134 1.00 45.78 117 ALA A CA 1
ATOM 924 C C . ALA A 1 117 ? 4.084 -6.605 -28.091 1.00 45.78 117 ALA A C 1
ATOM 926 O O . ALA A 1 117 ? 4.941 -6.149 -27.336 1.00 45.78 117 ALA A O 1
ATOM 927 N N . ALA A 1 118 ? 3.669 -7.871 -28.020 1.00 49.84 118 ALA A N 1
ATOM 928 C CA . ALA A 1 118 ? 4.239 -8.829 -27.084 1.00 49.84 118 ALA A CA 1
ATOM 929 C C . ALA A 1 118 ? 5.740 -8.997 -27.373 1.00 49.84 118 ALA A C 1
ATOM 931 O O . ALA A 1 118 ? 6.120 -9.751 -28.267 1.00 49.84 118 ALA A O 1
ATOM 932 N N . SER A 1 119 ? 6.583 -8.272 -26.637 1.00 56.34 119 SER A N 1
ATOM 933 C CA . SER A 1 119 ? 8.031 -8.434 -26.691 1.00 56.34 119 SER A CA 1
ATOM 934 C C . SER A 1 119 ? 8.362 -9.862 -26.271 1.00 56.34 119 SER A C 1
ATOM 936 O O . SER A 1 119 ? 7.864 -10.350 -25.249 1.00 56.34 119 SER A O 1
ATOM 938 N N . GLU A 1 120 ? 9.153 -10.566 -27.085 1.00 58.69 120 GLU A N 1
ATOM 939 C CA . GLU A 1 120 ? 9.579 -11.913 -26.727 1.00 58.69 120 GLU A CA 1
ATOM 940 C C . GLU A 1 120 ? 10.368 -11.850 -25.412 1.00 58.69 120 GLU A C 1
ATOM 942 O O . GLU A 1 120 ? 11.269 -11.024 -25.271 1.00 58.69 120 GLU A O 1
ATOM 947 N N . PRO A 1 121 ? 10.031 -12.689 -24.421 1.00 61.22 121 PRO A N 1
ATOM 948 C CA . PRO A 1 121 ? 10.648 -12.618 -23.110 1.00 61.22 121 PRO A CA 1
ATOM 949 C C . PRO A 1 121 ? 12.133 -12.957 -23.221 1.00 61.22 121 PRO A C 1
ATOM 951 O O . PRO A 1 121 ? 12.493 -14.110 -23.461 1.00 61.22 121 PRO A O 1
ATOM 954 N N . HIS A 1 122 ? 12.976 -11.948 -23.022 1.00 67.00 122 HIS A N 1
ATOM 955 C CA . HIS A 1 122 ? 14.424 -12.100 -23.023 1.00 67.00 122 HIS A CA 1
ATOM 956 C C . HIS A 1 122 ? 14.918 -12.900 -21.806 1.00 67.00 122 HIS A C 1
ATOM 958 O O . HIS A 1 122 ? 14.268 -12.961 -20.756 1.00 67.00 122 HIS A O 1
ATOM 964 N N . ASP A 1 123 ? 16.089 -13.527 -21.945 1.00 67.00 123 ASP A N 1
ATOM 965 C CA . ASP A 1 123 ? 16.654 -14.399 -20.916 1.00 67.00 123 ASP A CA 1
ATOM 966 C C . ASP A 1 123 ? 17.064 -13.601 -19.664 1.00 67.00 123 ASP A C 1
ATOM 968 O O . ASP A 1 123 ? 18.103 -12.938 -19.606 1.00 67.00 123 ASP A O 1
ATOM 972 N N . GLY A 1 124 ? 16.226 -13.683 -18.627 1.00 73.12 124 GLY A N 1
ATOM 973 C CA . GLY A 1 124 ? 16.584 -13.376 -17.241 1.00 73.12 124 GLY A CA 1
ATOM 974 C C . GLY A 1 124 ? 16.466 -11.919 -16.789 1.00 73.12 124 GLY A C 1
ATOM 975 O O . GLY A 1 124 ? 16.706 -11.657 -15.613 1.00 73.12 124 GLY A O 1
ATOM 976 N N . HIS A 1 125 ? 16.108 -10.972 -17.659 1.00 81.25 125 HIS A N 1
ATOM 977 C CA . HIS A 1 125 ? 16.025 -9.550 -17.307 1.00 81.25 125 HIS A CA 1
ATOM 978 C C . HIS A 1 125 ? 15.018 -8.798 -18.186 1.00 81.25 125 HIS A C 1
ATOM 980 O O . HIS A 1 125 ? 14.641 -9.283 -19.248 1.00 81.25 125 HIS A O 1
ATOM 986 N N . GLY A 1 126 ? 14.595 -7.612 -17.737 1.00 87.69 126 GLY A N 1
ATOM 987 C CA . GLY A 1 126 ? 13.641 -6.774 -18.467 1.00 87.69 126 GLY A CA 1
ATOM 988 C C . GLY A 1 126 ? 12.184 -6.905 -18.005 1.00 87.69 126 GLY A C 1
ATOM 989 O O . GLY A 1 126 ? 11.862 -7.691 -17.106 1.00 87.69 126 GLY A O 1
ATOM 990 N N . LEU A 1 127 ? 11.306 -6.087 -18.582 1.00 91.31 127 LEU A N 1
ATOM 991 C CA . LEU A 1 127 ? 9.889 -6.018 -18.225 1.00 91.31 127 LEU A CA 1
ATOM 992 C C . LEU A 1 127 ? 9.104 -7.211 -18.775 1.00 91.31 127 LEU A C 1
ATOM 994 O O . LEU A 1 127 ? 8.270 -7.747 -18.045 1.00 91.31 127 LEU A O 1
ATOM 998 N N . ALA A 1 128 ? 9.418 -7.721 -19.972 1.00 89.56 128 ALA A N 1
ATOM 999 C CA . ALA A 1 128 ? 8.732 -8.910 -20.489 1.00 89.56 128 ALA A CA 1
ATOM 1000 C C . ALA A 1 128 ? 9.101 -10.164 -19.680 1.00 89.56 128 ALA A C 1
ATOM 1002 O O . ALA A 1 128 ? 8.242 -11.001 -19.384 1.00 89.56 128 ALA A O 1
ATOM 1003 N N . TYR A 1 129 ? 10.362 -10.278 -19.242 1.00 90.81 129 TYR A N 1
ATOM 1004 C CA . TYR A 1 129 ? 10.788 -11.340 -18.328 1.00 90.81 129 TYR A CA 1
ATOM 1005 C C . TYR A 1 129 ? 10.080 -11.246 -16.968 1.00 90.81 129 TYR A C 1
ATOM 1007 O O . TYR A 1 129 ? 9.616 -12.260 -16.435 1.00 90.81 129 TYR A O 1
ATOM 1015 N N . LEU A 1 130 ? 9.944 -10.036 -16.416 1.00 92.50 130 LEU A N 1
ATOM 1016 C CA . LEU A 1 130 ? 9.201 -9.792 -15.179 1.00 92.50 130 LEU A CA 1
ATOM 1017 C C . LEU A 1 130 ? 7.722 -10.194 -15.319 1.00 92.50 130 LEU A C 1
ATOM 1019 O O . LEU A 1 130 ? 7.201 -10.938 -14.484 1.00 92.50 130 LEU A O 1
ATOM 1023 N N . GLN A 1 131 ? 7.069 -9.771 -16.403 1.00 92.44 131 GLN A N 1
ATOM 1024 C CA . GLN A 1 131 ? 5.682 -10.113 -16.722 1.00 92.44 131 GLN A CA 1
ATOM 1025 C C . GLN A 1 131 ? 5.484 -11.622 -16.894 1.00 92.44 131 GLN A C 1
ATOM 1027 O O . GLN A 1 131 ? 4.555 -12.199 -16.324 1.00 92.44 131 GLN A O 1
ATOM 1032 N N . LYS A 1 132 ? 6.378 -12.291 -17.632 1.00 91.94 132 LYS A N 1
ATOM 1033 C CA . LYS A 1 132 ? 6.375 -13.752 -17.778 1.00 91.94 132 LYS A CA 1
ATOM 1034 C C . LYS A 1 132 ? 6.526 -14.445 -16.426 1.00 91.94 132 LYS A C 1
ATOM 1036 O O . LYS A 1 132 ? 5.744 -15.338 -16.118 1.00 91.94 132 LYS A O 1
ATOM 1041 N N . THR A 1 133 ? 7.476 -14.005 -15.600 1.00 93.94 133 THR A N 1
ATOM 1042 C CA . THR A 1 133 ? 7.709 -14.553 -14.253 1.00 93.94 133 THR A CA 1
ATOM 1043 C C . THR A 1 133 ? 6.450 -14.453 -13.388 1.00 93.94 133 THR A C 1
ATOM 1045 O O . THR A 1 133 ? 6.099 -15.418 -12.704 1.00 93.94 133 THR A O 1
ATOM 1048 N N . ALA A 1 134 ? 5.735 -13.324 -13.458 1.00 93.56 134 ALA A N 1
ATOM 1049 C CA . ALA A 1 134 ? 4.467 -13.128 -12.761 1.00 93.56 134 ALA A CA 1
ATOM 1050 C C . ALA A 1 134 ? 3.356 -14.055 -13.289 1.00 93.56 134 ALA A C 1
ATOM 1052 O O . ALA A 1 134 ? 2.707 -14.743 -12.498 1.00 93.56 134 ALA A O 1
ATOM 1053 N N . ARG A 1 135 ? 3.176 -14.150 -14.617 1.00 93.25 135 ARG A N 1
ATOM 1054 C CA . ARG A 1 135 ? 2.181 -15.041 -15.253 1.00 93.25 135 ARG A CA 1
ATOM 1055 C C . ARG A 1 135 ? 2.434 -16.519 -14.942 1.00 93.25 135 ARG A C 1
ATOM 1057 O O . ARG A 1 135 ? 1.493 -17.274 -14.716 1.00 93.25 135 ARG A O 1
ATOM 1064 N N . GLU A 1 136 ? 3.700 -16.923 -14.875 1.00 94.56 136 GLU A N 1
ATOM 1065 C CA . GLU A 1 136 ? 4.126 -18.285 -14.532 1.00 94.56 136 GLU A CA 1
ATOM 1066 C C . GLU A 1 136 ? 4.098 -18.573 -13.020 1.00 94.56 136 GLU A C 1
ATOM 1068 O O . GLU A 1 136 ? 4.460 -19.675 -12.605 1.00 94.56 136 GLU A O 1
ATOM 1073 N N . ARG A 1 137 ? 3.672 -17.610 -12.185 1.00 93.69 137 ARG A N 1
ATOM 1074 C CA . ARG A 1 137 ? 3.617 -17.721 -10.714 1.00 93.69 137 ARG A CA 1
ATOM 1075 C C . ARG A 1 137 ? 4.961 -18.116 -10.087 1.00 93.69 137 ARG A C 1
ATOM 1077 O O . ARG A 1 137 ? 5.014 -18.853 -9.102 1.00 93.69 137 ARG A O 1
ATOM 1084 N N . LYS A 1 138 ? 6.058 -17.628 -10.668 1.00 95.06 138 LYS A N 1
ATOM 1085 C CA . LYS A 1 138 ? 7.421 -17.800 -10.152 1.00 95.06 138 LYS A CA 1
ATOM 1086 C C . LYS A 1 138 ? 7.769 -16.683 -9.163 1.00 95.06 138 LYS A C 1
ATOM 1088 O O . LYS A 1 138 ? 6.967 -15.796 -8.883 1.00 95.06 138 LYS A O 1
ATOM 1093 N N . ASN A 1 139 ? 8.983 -16.721 -8.615 1.00 95.62 139 ASN A N 1
ATOM 1094 C CA . ASN A 1 139 ? 9.473 -15.681 -7.714 1.00 95.62 139 ASN A CA 1
ATOM 1095 C C . ASN A 1 139 ? 9.671 -14.348 -8.464 1.00 95.62 139 ASN A C 1
ATOM 1097 O O . ASN A 1 139 ? 10.706 -14.119 -9.088 1.00 95.62 139 ASN A O 1
ATOM 1101 N N . VAL A 1 140 ? 8.678 -13.463 -8.361 1.00 95.00 140 VAL A N 1
ATOM 1102 C CA . VAL A 1 140 ? 8.680 -12.132 -8.987 1.00 95.00 140 VAL A CA 1
ATOM 1103 C C . VAL A 1 140 ? 9.778 -11.234 -8.415 1.00 95.00 140 VAL A C 1
ATOM 1105 O O . VAL A 1 140 ? 10.375 -10.460 -9.155 1.00 95.00 140 VAL A O 1
ATOM 1108 N N . PHE A 1 141 ? 10.109 -11.360 -7.128 1.00 96.56 141 PHE A N 1
ATOM 1109 C CA . PHE A 1 141 ? 11.139 -10.534 -6.493 1.00 96.56 141 PHE A CA 1
ATOM 1110 C C . PHE A 1 141 ? 12.528 -10.757 -7.106 1.00 96.56 141 PHE A C 1
ATOM 1112 O O . PHE A 1 141 ? 13.266 -9.800 -7.327 1.00 96.56 141 PHE A O 1
ATOM 1119 N N . ALA A 1 142 ? 12.863 -12.001 -7.459 1.00 95.19 142 ALA A N 1
ATOM 1120 C CA . ALA A 1 142 ? 14.114 -12.299 -8.154 1.00 95.19 142 ALA A CA 1
ATOM 1121 C C . ALA A 1 142 ? 14.199 -11.591 -9.520 1.00 95.19 142 ALA A C 1
ATOM 1123 O O . ALA A 1 142 ? 15.237 -11.026 -9.851 1.00 95.19 142 ALA A O 1
ATOM 1124 N N . ALA A 1 143 ? 13.101 -11.558 -10.283 1.00 93.81 143 ALA A N 1
ATOM 1125 C CA . ALA A 1 143 ? 13.034 -10.818 -11.544 1.00 93.81 143 ALA A CA 1
ATOM 1126 C C . ALA A 1 143 ? 13.045 -9.291 -11.334 1.00 93.81 143 ALA A C 1
ATOM 1128 O O . ALA A 1 143 ? 13.644 -8.564 -12.126 1.00 93.81 143 ALA A O 1
ATOM 1129 N N . LEU A 1 144 ? 12.444 -8.795 -10.244 1.00 95.88 144 LEU A N 1
ATOM 1130 C CA . LEU A 1 144 ? 12.479 -7.375 -9.882 1.00 95.88 144 LEU A CA 1
ATOM 1131 C C . LEU A 1 144 ? 13.907 -6.880 -9.652 1.00 95.88 144 LEU A C 1
ATOM 1133 O O . LEU A 1 144 ? 14.236 -5.794 -10.119 1.00 95.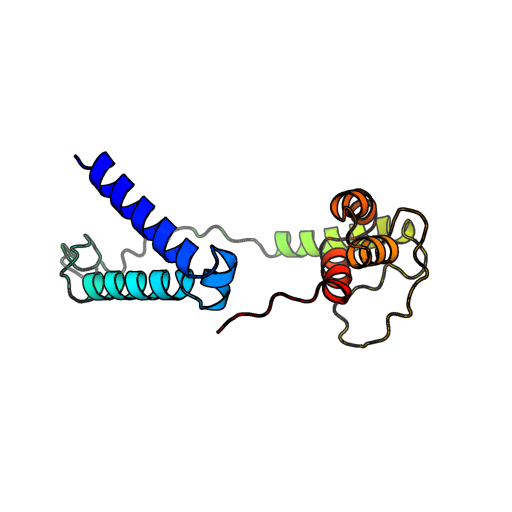88 144 LEU A O 1
ATOM 1137 N N . MET A 1 145 ? 14.764 -7.675 -9.002 1.00 95.81 145 MET A N 1
ATOM 1138 C CA . MET A 1 145 ? 16.172 -7.317 -8.779 1.00 95.81 145 MET A CA 1
ATOM 1139 C C . MET A 1 145 ? 16.937 -7.039 -10.080 1.00 95.81 145 MET A C 1
ATOM 1141 O O . MET A 1 145 ? 17.873 -6.239 -10.076 1.00 95.81 145 MET A O 1
ATOM 1145 N N . GLU A 1 146 ? 16.529 -7.654 -11.191 1.00 93.69 146 GLU A N 1
ATOM 1146 C CA . GLU A 1 146 ? 17.082 -7.374 -12.516 1.00 93.69 146 GLU A CA 1
ATOM 1147 C C . GLU A 1 146 ? 16.380 -6.189 -13.190 1.00 93.69 146 GLU A C 1
ATOM 1149 O O . GLU A 1 146 ? 17.049 -5.294 -13.707 1.00 93.69 146 GLU A O 1
ATOM 1154 N N . ALA A 1 147 ? 15.046 -6.113 -13.125 1.00 93.31 147 ALA A N 1
ATOM 1155 C CA . ALA A 1 147 ? 14.272 -5.037 -13.746 1.00 93.31 147 ALA A CA 1
ATOM 1156 C C . ALA A 1 147 ? 14.634 -3.638 -13.205 1.00 93.31 147 ALA A C 1
ATOM 1158 O O . ALA A 1 147 ? 14.791 -2.701 -13.990 1.00 93.31 147 AL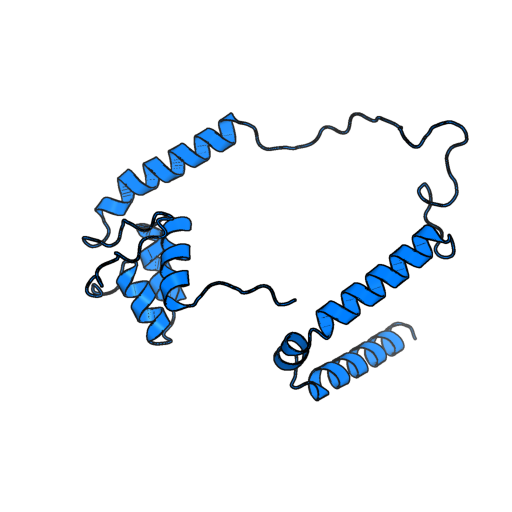A A O 1
ATOM 1159 N N . VAL A 1 148 ? 14.850 -3.497 -11.890 1.00 95.31 148 VAL A N 1
ATOM 1160 C CA . VAL A 1 148 ? 15.202 -2.215 -11.234 1.00 95.31 148 VAL A CA 1
ATOM 1161 C C . VAL A 1 148 ? 16.578 -1.674 -11.624 1.00 95.31 148 VAL A C 1
ATOM 1163 O O . VAL A 1 148 ? 16.924 -0.545 -11.275 1.00 95.31 148 VAL A O 1
ATOM 1166 N N . LYS A 1 149 ? 17.404 -2.461 -12.325 1.00 94.62 149 LYS A N 1
ATOM 1167 C CA . LYS A 1 149 ? 18.694 -1.985 -12.838 1.00 94.62 149 LYS A CA 1
ATOM 1168 C C . LYS A 1 149 ? 18.516 -1.107 -14.070 1.00 94.62 149 LYS A C 1
ATOM 1170 O O . LYS A 1 149 ? 19.406 -0.295 -14.330 1.00 94.62 149 LYS A O 1
ATOM 1175 N N . THR A 1 150 ? 17.430 -1.284 -14.817 1.00 93.62 150 THR A N 1
ATOM 1176 C CA . THR A 1 150 ? 17.214 -0.638 -16.116 1.00 93.62 150 THR A CA 1
ATOM 1177 C C . THR A 1 150 ? 15.896 0.117 -16.232 1.00 93.62 150 THR A C 1
ATOM 1179 O O . THR A 1 150 ? 15.795 0.955 -17.118 1.00 93.62 150 THR A O 1
ATOM 1182 N N . HIS A 1 151 ? 14.937 -0.104 -15.329 1.00 94.12 151 HIS A N 1
ATOM 1183 C CA . HIS A 1 151 ? 13.599 0.487 -15.387 1.00 94.12 151 HIS A CA 1
ATOM 1184 C C . HIS A 1 151 ? 13.262 1.264 -14.111 1.00 94.12 151 HIS A C 1
ATOM 1186 O O . HIS A 1 151 ? 13.638 0.876 -13.004 1.00 94.12 151 HIS A O 1
ATOM 1192 N N . SER A 1 152 ? 12.535 2.370 -14.267 1.00 94.69 152 SER A N 1
ATOM 1193 C CA . SER A 1 152 ? 12.023 3.161 -13.148 1.00 94.69 152 SER A CA 1
ATOM 1194 C C . SER A 1 152 ? 10.862 2.455 -12.439 1.00 94.69 152 SER A C 1
ATOM 1196 O O . SER A 1 152 ? 10.218 1.565 -12.998 1.00 94.69 152 SER A O 1
ATOM 1198 N N . LEU A 1 153 ? 10.540 2.901 -11.218 1.00 95.06 153 LEU A N 1
ATOM 1199 C CA . LEU A 1 153 ? 9.382 2.402 -10.465 1.00 95.06 153 LEU A CA 1
ATOM 1200 C C . LEU A 1 153 ? 8.089 2.481 -11.289 1.00 95.06 153 LEU A C 1
ATOM 1202 O O . LEU A 1 153 ? 7.318 1.529 -11.312 1.00 95.06 153 LEU A O 1
ATOM 1206 N N . GLY A 1 154 ? 7.877 3.595 -11.997 1.00 92.69 154 GLY A N 1
ATOM 1207 C CA . GLY A 1 154 ? 6.707 3.780 -12.852 1.00 92.69 154 GLY A CA 1
ATOM 1208 C C . GLY A 1 154 ? 6.622 2.729 -13.958 1.00 92.69 154 GLY A C 1
ATOM 1209 O O . GLY A 1 154 ? 5.581 2.098 -14.097 1.00 92.69 154 GLY A O 1
ATOM 1210 N N . GLN A 1 155 ? 7.714 2.490 -14.692 1.00 92.38 155 GLN A N 1
ATOM 1211 C CA . GLN A 1 155 ? 7.746 1.492 -15.772 1.00 92.38 155 GLN A CA 1
ATOM 1212 C C . GLN A 1 155 ? 7.452 0.078 -15.245 1.00 92.38 155 GLN A C 1
ATOM 1214 O O . GLN A 1 155 ? 6.679 -0.659 -15.851 1.00 92.38 155 GLN A O 1
ATOM 1219 N N . ILE A 1 156 ? 8.023 -0.281 -14.090 1.00 93.81 156 ILE A N 1
ATOM 1220 C CA . ILE A 1 156 ? 7.818 -1.589 -13.453 1.00 93.81 156 ILE A CA 1
ATOM 1221 C C . ILE A 1 156 ? 6.367 -1.766 -12.992 1.00 93.81 156 ILE A C 1
ATOM 1223 O O . ILE A 1 156 ? 5.770 -2.808 -13.255 1.00 93.81 156 ILE A O 1
ATOM 1227 N N . SER A 1 157 ? 5.790 -0.768 -12.316 1.00 92.88 157 SER A N 1
ATOM 1228 C CA . SER A 1 157 ? 4.413 -0.854 -11.819 1.00 92.88 157 SER A CA 1
ATOM 1229 C C . SER A 1 157 ? 3.405 -1.020 -12.955 1.00 92.88 157 SER A C 1
ATOM 1231 O O . SER A 1 157 ? 2.563 -1.908 -12.871 1.00 92.88 157 SER A O 1
ATOM 1233 N N . HIS A 1 158 ? 3.522 -0.237 -14.034 1.00 89.69 158 HIS A N 1
ATOM 1234 C CA . HIS A 1 158 ? 2.616 -0.355 -15.185 1.00 89.69 158 HIS A CA 1
ATOM 1235 C C . HIS A 1 158 ? 2.758 -1.716 -15.875 1.00 89.69 158 HIS A C 1
ATOM 1237 O O . HIS A 1 158 ? 1.754 -2.378 -16.115 1.00 89.69 158 HIS A O 1
ATOM 1243 N N . ALA A 1 159 ? 3.990 -2.201 -16.072 1.00 90.56 159 ALA A N 1
ATOM 1244 C CA . ALA A 1 159 ? 4.212 -3.538 -16.622 1.00 90.56 159 ALA A CA 1
ATOM 1245 C C . ALA A 1 159 ? 3.537 -4.638 -15.781 1.00 90.56 159 ALA A C 1
ATOM 1247 O O . ALA A 1 159 ? 3.036 -5.623 -16.324 1.00 90.56 159 ALA A O 1
ATOM 1248 N N . LEU A 1 160 ? 3.523 -4.493 -14.451 1.00 92.00 160 LEU A N 1
ATOM 1249 C CA . LEU A 1 160 ? 2.858 -5.439 -13.557 1.00 92.00 160 LEU A CA 1
ATOM 1250 C C . LEU A 1 160 ? 1.331 -5.288 -13.547 1.00 92.00 160 LEU A C 1
ATOM 1252 O O . LEU A 1 160 ? 0.651 -6.295 -13.352 1.00 92.00 160 LEU A O 1
ATOM 1256 N N . TYR A 1 161 ? 0.778 -4.098 -13.794 1.00 91.19 161 TYR A N 1
ATOM 1257 C CA . TYR A 1 161 ? -0.671 -3.908 -13.927 1.00 91.19 161 TYR A CA 1
ATOM 1258 C C . TYR A 1 161 ? -1.241 -4.670 -15.127 1.00 91.19 161 TYR A C 1
ATOM 1260 O O . TYR A 1 161 ? -2.276 -5.323 -14.982 1.00 91.19 161 TYR A O 1
ATOM 1268 N N . ASP A 1 162 ? -0.515 -4.723 -16.246 1.00 85.81 162 ASP A N 1
ATOM 1269 C CA . ASP A 1 162 ? -0.922 -5.465 -17.452 1.00 85.81 162 ASP A CA 1
ATOM 1270 C C . ASP A 1 162 ? -1.061 -6.984 -17.229 1.00 85.81 162 ASP A C 1
ATOM 1272 O O . ASP A 1 162 ? -1.690 -7.689 -18.021 1.00 85.81 162 ASP A O 1
ATOM 1276 N N . VAL A 1 163 ? -0.452 -7.530 -16.167 1.00 88.94 163 VAL A N 1
ATOM 1277 C CA . VAL A 1 163 ? -0.446 -8.980 -15.886 1.00 88.94 163 VAL A CA 1
ATOM 1278 C C . VAL A 1 163 ? -1.076 -9.376 -14.558 1.00 88.94 163 VAL A C 1
ATOM 1280 O O . VAL A 1 163 ? -1.581 -10.491 -14.441 1.00 88.94 163 VAL A O 1
ATOM 1283 N N . GLY A 1 164 ? -1.030 -8.498 -13.559 1.00 85.56 164 GLY A N 1
ATOM 1284 C CA . GLY A 1 164 ? -1.579 -8.713 -12.221 1.00 85.56 164 GLY A CA 1
ATOM 1285 C C . GLY A 1 164 ? -2.910 -8.002 -11.984 1.00 85.56 164 GLY A C 1
ATOM 1286 O O . GLY A 1 164 ? -3.596 -8.317 -11.013 1.00 85.56 164 GLY A O 1
ATOM 1287 N N . GLY A 1 165 ? -3.284 -7.077 -12.872 1.00 86.06 165 GLY A N 1
ATOM 1288 C CA . GLY A 1 165 ? -4.400 -6.164 -12.675 1.00 86.06 165 GLY A CA 1
ATOM 1289 C C . GLY A 1 165 ? -4.092 -5.070 -11.653 1.00 86.06 165 GLY A C 1
ATOM 1290 O O . GLY A 1 165 ? -3.111 -5.112 -10.909 1.00 86.06 165 GLY A O 1
ATOM 1291 N N . GLU A 1 166 ? -4.967 -4.074 -11.608 1.00 86.88 166 GLU A N 1
ATOM 1292 C CA . GLU A 1 166 ? -4.927 -3.020 -10.600 1.00 86.88 166 GLU A CA 1
ATOM 1293 C C . GLU A 1 166 ? -5.829 -3.361 -9.415 1.00 86.88 166 GLU A C 1
ATOM 1295 O O . GLU A 1 166 ? -6.877 -4.004 -9.560 1.00 86.88 166 GLU A O 1
ATOM 1300 N N . TYR A 1 167 ? -5.452 -2.880 -8.228 1.00 89.88 167 TYR A N 1
ATOM 1301 C CA . TYR A 1 167 ? -6.326 -2.964 -7.065 1.00 89.88 167 TYR A CA 1
ATOM 1302 C C . TYR A 1 167 ? -7.636 -2.220 -7.341 1.00 89.88 167 TYR A C 1
ATOM 1304 O O . TYR A 1 167 ? -7.656 -1.002 -7.535 1.00 89.88 167 TYR A O 1
ATOM 1312 N N . ARG A 1 168 ? -8.753 -2.946 -7.297 1.00 85.56 168 ARG A N 1
ATOM 1313 C CA . ARG A 1 168 ? -10.084 -2.349 -7.368 1.00 85.56 168 ARG A CA 1
ATOM 1314 C C . ARG A 1 168 ? -10.541 -1.985 -5.969 1.00 85.56 168 ARG A C 1
ATOM 1316 O O . ARG A 1 168 ? -10.520 -2.810 -5.059 1.00 85.56 168 ARG A O 1
ATOM 1323 N N . ARG A 1 169 ? -10.975 -0.736 -5.799 1.00 79.50 169 ARG A N 1
ATOM 1324 C CA . ARG A 1 169 ? -11.602 -0.305 -4.551 1.00 79.50 169 ARG A CA 1
ATOM 1325 C C . ARG A 1 169 ? -12.904 -1.068 -4.388 1.00 79.50 169 ARG A C 1
ATOM 1327 O O . ARG A 1 169 ? -13.863 -0.841 -5.116 1.00 79.50 169 ARG A O 1
ATOM 1334 N N . ASN A 1 170 ? -12.911 -1.945 -3.405 1.00 67.94 170 ASN A N 1
ATOM 1335 C CA . ASN A 1 170 ? -14.127 -2.495 -2.852 1.00 67.94 170 ASN A CA 1
ATOM 1336 C C . ASN A 1 170 ? -14.984 -1.335 -2.308 1.00 67.94 170 ASN A C 1
ATOM 1338 O O . ASN A 1 170 ? -14.423 -0.459 -1.641 1.00 67.94 170 ASN A O 1
ATOM 1342 N N . MET A 1 171 ? -16.276 -1.283 -2.646 1.00 59.72 171 MET A N 1
ATOM 1343 C CA . MET A 1 171 ? -17.234 -0.323 -2.078 1.00 59.72 171 MET A CA 1
ATOM 1344 C C . MET A 1 171 ? -17.863 -0.941 -0.838 1.00 59.72 171 MET A C 1
ATOM 1346 O O . MET A 1 171 ? -18.329 -2.094 -0.960 1.00 59.72 171 MET A O 1
#

Sequence (171 aa):
KLTDIVEEAVYREFEAISERGGVLGAMDTMYQRGKIQEESLYYEHKKHDGSLPLVGVNTFLPKEHGGDIVTEIELIRSTEEEKGQQIDNVRAYQANRNRMAPVGETEHGHVVEDTSAASEPHDGHGLAYLQKTARERKNVFAALMEAVKTHSLGQISHALYDVGGEYRRNM